Protein AF-A0A0G4MAC6-F1 (afdb_monomer_lite)

Organism: Verticillium longisporum (NCBI:txid100787)

Secondary structure (DSSP, 8-state):
-EEEEEEEE-TTS-EEEEEE-----HHHHT-S---EEE-TTS-EEEEEETTTTEEEEEE-SSTTS-EE-S-TT---S-SSEEEEEE-TTSSEEEEEE---B-GGG-S-B-----EEEEEEE-TTS-EEEEEEEEHHHHHHHHHS---------EE-SSTTS-EE-

pLDDT: mean 94.19, std 4.73, range [65.88, 98.81]

InterPro domains:
  IPR011045 Nitrous oxide reductase, N-terminal [SSF50974] (37-120)
  IPR015943 WD40/YVTN repeat-like-containing domain superfamily [G3DSA:2.130.10.10] (8-153)

Structure (mmCIF, N/CA/C/O backbone):
data_AF-A0A0G4MAC6-F1
#
_entry.id   AF-A0A0G4MAC6-F1
#
loop_
_atom_site.group_PDB
_atom_site.id
_atom_site.type_symbol
_atom_site.label_atom_id
_atom_site.label_alt_id
_atom_site.label_comp_id
_atom_site.label_asym_id
_atom_site.label_entity_id
_atom_site.label_seq_id
_atom_site.pdbx_PDB_ins_code
_atom_site.Cartn_x
_atom_site.Cartn_y
_atom_site.Cartn_z
_atom_site.occupancy
_atom_site.B_iso_or_equiv
_atom_site.auth_seq_id
_atom_site.auth_comp_id
_atom_site.auth_asym_id
_atom_site.auth_atom_id
_atom_site.pdbx_PDB_model_num
ATOM 1 N N . VAL A 1 1 ? -4.980 6.160 9.621 1.00 94.81 1 VAL A N 1
ATOM 2 C CA . VAL A 1 1 ? -6.150 5.343 9.245 1.00 94.81 1 VAL A CA 1
ATOM 3 C C . VAL A 1 1 ? -7.257 5.638 10.228 1.00 94.81 1 VAL A C 1
ATOM 5 O O . VAL A 1 1 ? -7.056 5.462 11.424 1.00 94.81 1 VAL A O 1
ATOM 8 N N . TRP A 1 2 ? -8.374 6.155 9.736 1.00 95.44 2 TRP A N 1
ATOM 9 C CA . TRP A 1 2 ? -9.569 6.402 10.536 1.00 95.44 2 TRP A CA 1
ATOM 10 C C . TRP A 1 2 ? -10.597 5.331 10.206 1.00 95.44 2 TRP A C 1
ATOM 12 O O . TRP A 1 2 ? -10.710 4.937 9.047 1.00 95.44 2 TRP A O 1
ATOM 22 N N . ILE A 1 3 ? -11.337 4.880 11.210 1.00 95.25 3 ILE A N 1
ATOM 23 C CA . ILE A 1 3 ? -12.521 4.050 11.016 1.00 95.25 3 ILE A CA 1
ATOM 24 C C . ILE A 1 3 ? -13.752 4.888 11.338 1.00 95.25 3 ILE A C 1
ATOM 26 O O . ILE A 1 3 ? -13.766 5.668 12.293 1.00 95.25 3 ILE A O 1
ATOM 30 N N . ILE A 1 4 ? -14.768 4.768 10.490 1.00 95.62 4 ILE A N 1
ATOM 31 C CA . ILE A 1 4 ? -16.009 5.528 10.586 1.00 95.62 4 ILE A CA 1
ATOM 32 C C . ILE A 1 4 ? -17.138 4.523 10.780 1.00 95.62 4 ILE A C 1
ATOM 34 O O . ILE A 1 4 ? -17.294 3.603 9.981 1.00 95.62 4 ILE A O 1
ATOM 38 N N . TYR A 1 5 ? -17.941 4.720 11.823 1.00 96.12 5 TYR A N 1
ATOM 39 C CA . TYR A 1 5 ? -19.164 3.971 12.099 1.00 96.12 5 TYR A CA 1
ATOM 40 C C . TYR A 1 5 ? -20.366 4.896 11.886 1.00 96.12 5 TYR A C 1
ATOM 42 O O . TYR A 1 5 ? -20.781 5.587 12.821 1.00 96.12 5 TYR A O 1
ATOM 50 N N . PRO A 1 6 ? -20.970 4.915 10.684 1.00 96.88 6 PRO A N 1
ATOM 51 C CA . PRO A 1 6 ? -22.035 5.864 10.348 1.00 96.88 6 PRO A CA 1
ATOM 52 C C . PRO A 1 6 ? -23.309 5.701 11.187 1.00 96.88 6 PRO A C 1
ATOM 54 O O . PRO A 1 6 ? -24.126 6.615 11.270 1.00 96.88 6 PRO A O 1
ATOM 57 N N . PHE A 1 7 ? -23.499 4.528 11.798 1.00 97.44 7 PHE A N 1
ATOM 58 C CA . PHE A 1 7 ? -24.705 4.177 12.553 1.00 97.44 7 PHE A CA 1
ATOM 59 C C . PHE A 1 7 ? -24.480 4.072 14.066 1.00 97.44 7 PHE A C 1
ATOM 61 O O . PHE A 1 7 ? -25.440 3.896 14.815 1.00 97.44 7 PHE A O 1
ATOM 68 N N . ARG A 1 8 ? -23.232 4.184 14.540 1.00 96.69 8 ARG A N 1
ATOM 69 C CA . ARG A 1 8 ? -22.937 4.217 15.980 1.00 96.69 8 ARG A CA 1
ATOM 70 C C . ARG A 1 8 ? -23.303 5.598 16.521 1.00 96.69 8 ARG A C 1
ATOM 72 O O . ARG A 1 8 ? -23.065 6.594 15.844 1.00 96.69 8 ARG A O 1
ATOM 79 N N . LYS A 1 9 ? -23.877 5.657 17.724 1.00 97.25 9 LYS A N 1
ATOM 80 C CA . LYS A 1 9 ? -24.090 6.925 18.430 1.00 97.25 9 LYS A CA 1
ATOM 81 C C . LYS A 1 9 ? -22.890 7.267 19.306 1.00 97.25 9 LYS A C 1
ATOM 83 O O . LYS A 1 9 ? -22.302 6.365 19.902 1.00 97.25 9 LYS A O 1
ATOM 88 N N . ASP A 1 10 ? -22.540 8.546 19.373 1.00 95.50 10 ASP A N 1
ATOM 89 C CA . ASP A 1 10 ? -21.535 9.051 20.307 1.00 95.50 10 ASP A CA 1
ATOM 90 C C . ASP A 1 10 ? -22.078 9.096 21.752 1.00 95.50 10 ASP A C 1
ATOM 92 O O . ASP A 1 10 ? -23.243 8.781 22.020 1.00 95.50 10 ASP A O 1
ATOM 96 N N . ALA A 1 11 ? -21.232 9.510 22.699 1.00 95.12 11 ALA A N 1
ATOM 97 C CA . ALA A 1 11 ? -21.606 9.639 24.111 1.00 95.12 11 ALA A CA 1
ATOM 98 C C . ALA A 1 11 ? -22.730 10.666 24.370 1.00 95.12 11 ALA A C 1
ATOM 100 O O . ALA A 1 11 ? -23.370 10.616 25.417 1.00 95.12 11 ALA A O 1
ATOM 101 N N . ASN A 1 12 ? -22.988 11.570 23.421 1.00 96.62 12 ASN A N 1
ATOM 102 C CA . ASN A 1 12 ? -24.035 12.588 23.487 1.00 96.62 12 ASN A CA 1
ATOM 103 C C . ASN A 1 12 ? -25.311 12.167 22.729 1.00 96.62 12 ASN A C 1
ATOM 105 O O . ASN A 1 12 ? -26.285 12.916 22.698 1.00 96.62 12 ASN A O 1
ATOM 109 N N . GLY A 1 13 ? -25.325 10.976 22.119 1.00 96.31 13 GLY A N 1
ATOM 110 C CA . GLY A 1 13 ? -26.443 10.452 21.339 1.00 96.31 13 GLY A CA 1
ATOM 111 C C . GLY A 1 13 ? -26.483 10.891 19.868 1.00 96.31 13 GLY A C 1
ATOM 112 O O . GLY A 1 13 ? -27.431 10.509 19.172 1.00 96.31 13 GLY A O 1
ATOM 113 N N . ASN A 1 14 ? -25.485 11.637 19.378 1.00 97.12 14 ASN A N 1
ATOM 114 C CA . ASN A 1 14 ? -25.380 12.027 17.968 1.00 97.12 14 ASN A CA 1
ATOM 115 C C . ASN A 1 14 ? -25.012 10.817 17.107 1.00 97.12 14 ASN A C 1
ATOM 117 O O . ASN A 1 14 ? -24.245 9.959 17.533 1.00 97.12 14 ASN A O 1
ATOM 121 N N . GLN A 1 15 ? -25.542 10.743 15.887 1.00 97.62 15 GLN A N 1
ATOM 122 C CA . GLN A 1 15 ? -25.239 9.658 14.955 1.00 97.62 15 GLN A CA 1
ATOM 123 C C . GLN A 1 15 ? -23.901 9.888 14.235 1.00 97.62 15 GLN A C 1
ATOM 125 O O . GLN A 1 15 ? -23.648 10.978 13.728 1.00 97.62 15 GLN A O 1
ATOM 130 N N . GLY A 1 16 ? -23.107 8.824 14.119 1.00 96.94 16 GLY A N 1
ATOM 131 C CA . GLY A 1 16 ? -21.817 8.817 13.442 1.00 96.94 16 GLY A CA 1
ATOM 132 C C . GLY A 1 16 ? -20.667 8.948 14.435 1.00 96.94 16 GLY A C 1
ATOM 133 O O . GLY A 1 16 ? -20.595 9.904 15.201 1.00 96.94 16 GLY A O 1
ATOM 134 N N . VAL A 1 17 ? -19.742 7.991 14.403 1.00 96.75 17 VAL A N 1
ATOM 135 C CA . VAL A 1 17 ? -18.500 8.036 15.188 1.00 96.75 17 VAL A CA 1
ATOM 136 C C . VAL A 1 17 ? -17.324 7.831 14.248 1.00 96.75 17 VAL A C 1
ATOM 138 O O . VAL A 1 17 ? -17.343 6.904 13.442 1.00 96.75 17 VAL A O 1
ATOM 141 N N . ALA A 1 18 ? -16.303 8.676 14.362 1.00 96.56 18 ALA A N 1
ATOM 142 C CA . ALA A 1 18 ? -15.013 8.480 13.715 1.00 96.56 18 ALA A CA 1
ATOM 143 C C . ALA A 1 18 ? -13.934 8.360 14.792 1.00 96.56 18 ALA A C 1
ATOM 145 O O . ALA A 1 18 ? -13.858 9.195 15.692 1.00 96.56 18 ALA A O 1
ATOM 146 N N . GLU A 1 19 ? -13.101 7.331 14.694 1.00 95.38 19 GLU A N 1
ATOM 147 C CA . GLU A 1 19 ? -11.988 7.105 15.616 1.00 95.38 19 GLU A CA 1
ATOM 148 C C . GLU A 1 19 ? -10.705 6.809 14.839 1.00 95.38 19 GLU A C 1
ATOM 150 O O . GLU A 1 19 ? -10.720 6.245 13.737 1.00 95.38 19 GLU A O 1
ATOM 155 N N . LEU A 1 20 ? -9.577 7.246 15.399 1.00 96.25 20 LEU A N 1
ATOM 156 C CA . LEU A 1 20 ? -8.272 6.937 14.838 1.00 96.25 20 LEU A CA 1
ATOM 157 C C . LEU A 1 20 ? -7.995 5.453 15.090 1.00 96.25 20 LEU A C 1
ATOM 159 O O . LEU A 1 20 ? -7.719 5.066 16.220 1.00 96.25 20 LEU A O 1
ATOM 163 N N . LEU A 1 21 ? -8.046 4.644 14.032 1.00 97.06 21 LEU A N 1
ATOM 164 C CA . LEU A 1 21 ? -7.759 3.213 14.105 1.00 97.06 21 LEU A CA 1
ATOM 165 C C . LEU A 1 21 ? -6.256 2.961 14.259 1.00 97.06 21 LEU A C 1
ATOM 167 O O . LEU A 1 21 ? -5.821 2.189 15.105 1.00 97.06 21 LEU A O 1
ATOM 171 N N . TYR A 1 22 ? -5.449 3.611 13.416 1.00 97.69 22 TYR A N 1
ATOM 172 C CA . TYR A 1 22 ? -3.998 3.438 13.432 1.00 97.69 22 TYR A CA 1
ATOM 173 C C . TYR A 1 22 ? -3.275 4.650 12.839 1.00 97.69 22 TYR A C 1
ATOM 175 O O . TYR A 1 22 ? -3.682 5.178 11.798 1.00 97.69 22 TYR A O 1
ATOM 183 N N . SER A 1 23 ? -2.173 5.079 13.457 1.00 96.50 23 SER A N 1
ATOM 184 C CA . SER A 1 23 ? -1.294 6.118 12.906 1.00 96.50 23 SER A CA 1
ATOM 185 C C . SER A 1 23 ? -0.143 5.485 12.124 1.00 96.50 23 SER A C 1
ATOM 187 O O . SER A 1 23 ? 0.714 4.821 12.699 1.00 96.50 23 SER A O 1
ATOM 189 N N . LEU A 1 24 ? -0.092 5.714 10.807 1.00 96.88 24 LEU A N 1
ATOM 190 C CA . LEU A 1 24 ? 0.979 5.196 9.938 1.00 96.88 24 LEU A CA 1
ATOM 191 C C . LEU A 1 24 ? 2.319 5.941 10.116 1.00 96.88 24 LEU A C 1
ATOM 193 O O . LEU A 1 24 ? 3.347 5.501 9.594 1.00 96.88 24 LEU A O 1
ATOM 197 N N . GLY A 1 25 ? 2.326 7.027 10.893 1.00 95.25 25 GLY A N 1
ATOM 198 C CA . GLY A 1 25 ? 3.509 7.824 11.202 1.00 95.25 25 GLY A CA 1
ATOM 199 C C . GLY A 1 25 ? 3.794 8.948 10.194 1.00 95.25 25 GLY A C 1
ATOM 200 O O . GLY A 1 25 ? 3.014 9.163 9.265 1.00 95.25 25 GLY A O 1
ATOM 201 N N . PRO A 1 26 ? 4.917 9.674 10.369 1.00 93.56 26 PRO A N 1
ATOM 202 C CA . PRO A 1 26 ? 5.196 10.925 9.654 1.00 93.56 26 PRO A CA 1
ATOM 203 C C . PRO A 1 26 ? 5.212 10.802 8.128 1.00 93.56 26 PRO A C 1
ATOM 205 O O . PRO A 1 26 ? 4.639 11.647 7.453 1.00 93.56 26 PRO A O 1
ATOM 208 N N . LYS A 1 27 ? 5.764 9.702 7.583 1.00 92.81 27 LYS A N 1
ATOM 209 C CA . LYS A 1 27 ? 5.772 9.434 6.130 1.00 92.81 27 LYS A CA 1
ATOM 210 C C . LYS A 1 27 ? 4.370 9.540 5.509 1.00 92.81 27 LYS A C 1
ATOM 212 O O . LYS A 1 27 ? 4.248 9.951 4.363 1.00 92.81 27 LYS A O 1
ATOM 217 N N . ALA A 1 28 ? 3.329 9.149 6.250 1.00 95.38 28 ALA A N 1
ATOM 218 C CA . ALA A 1 28 ? 1.949 9.177 5.778 1.00 95.38 28 ALA A CA 1
ATOM 219 C C . ALA A 1 28 ? 1.262 10.535 5.971 1.00 95.38 28 ALA A C 1
ATOM 221 O O . ALA A 1 28 ? 0.393 10.876 5.178 1.00 95.38 28 ALA A O 1
ATOM 222 N N . VAL A 1 29 ? 1.628 11.300 7.005 1.00 92.06 29 VAL A N 1
ATOM 223 C CA . VAL A 1 29 ? 0.998 12.598 7.312 1.00 92.06 29 VAL A CA 1
ATOM 224 C C . VAL A 1 29 ? 1.244 13.605 6.194 1.00 92.06 29 VAL A C 1
ATOM 226 O O . VAL A 1 29 ? 0.316 14.292 5.781 1.00 92.06 29 VAL A O 1
ATOM 229 N N . ASP A 1 30 ? 2.469 13.630 5.673 1.00 85.25 30 ASP A N 1
ATOM 230 C CA . ASP A 1 30 ? 2.875 14.572 4.630 1.00 85.25 30 ASP A CA 1
ATOM 231 C C . ASP A 1 30 ? 2.722 13.990 3.218 1.00 85.25 30 ASP A C 1
ATOM 233 O O . ASP A 1 30 ? 3.146 14.610 2.246 1.00 85.25 30 ASP A O 1
ATOM 237 N N . SER A 1 31 ? 2.151 12.787 3.074 1.00 92.56 31 SER A N 1
ATOM 238 C CA . SER A 1 31 ? 2.027 12.150 1.763 1.00 92.56 31 SER A CA 1
ATOM 239 C C . SER A 1 31 ? 0.979 12.849 0.903 1.00 92.56 31 SER A C 1
ATOM 241 O O . SER A 1 31 ? -0.123 13.152 1.353 1.00 92.56 31 SER A O 1
ATOM 243 N N . LEU A 1 32 ? 1.300 13.036 -0.376 1.00 91.56 32 LEU A N 1
ATOM 244 C CA . LEU A 1 32 ? 0.405 13.667 -1.345 1.00 91.56 32 LEU A CA 1
ATOM 245 C C . LEU A 1 32 ? -0.770 12.768 -1.753 1.00 91.56 32 LEU A C 1
ATOM 247 O O . LEU A 1 32 ? -1.863 13.252 -2.033 1.00 91.56 32 LEU A O 1
ATOM 251 N N . ALA A 1 33 ? -0.543 11.457 -1.787 1.00 93.25 33 ALA A N 1
ATOM 252 C CA . ALA A 1 33 ? -1.578 10.463 -2.012 1.00 93.25 33 ALA A CA 1
ATOM 253 C C . ALA A 1 33 ? -1.322 9.229 -1.143 1.00 93.25 33 ALA A C 1
ATOM 255 O O . ALA A 1 33 ? -0.175 8.902 -0.811 1.00 93.25 33 ALA A O 1
ATOM 256 N N . ILE A 1 34 ? -2.419 8.572 -0.773 1.00 96.81 34 ILE A N 1
ATOM 257 C CA . ILE A 1 34 ? -2.445 7.271 -0.115 1.00 96.81 34 ILE A CA 1
ATOM 258 C C . ILE A 1 34 ? -3.587 6.486 -0.743 1.00 96.81 34 ILE A C 1
ATOM 260 O O . ILE A 1 34 ? -4.734 6.931 -0.696 1.00 96.81 34 ILE A O 1
ATOM 264 N N . TYR A 1 35 ? -3.278 5.330 -1.315 1.00 97.44 35 TYR A N 1
ATOM 265 C CA . TYR A 1 35 ? -4.278 4.347 -1.716 1.00 97.44 35 TYR A CA 1
ATOM 266 C C . TYR A 1 35 ? -4.209 3.165 -0.774 1.00 97.44 35 TYR A C 1
ATOM 268 O O . TYR A 1 35 ? -3.185 2.925 -0.134 1.00 97.44 35 TYR A O 1
ATOM 276 N N . SER A 1 36 ? -5.304 2.426 -0.698 1.00 97.62 36 SER A N 1
ATOM 277 C CA . SER A 1 36 ? -5.391 1.259 0.157 1.00 97.62 36 SER A CA 1
ATOM 278 C C . SER A 1 36 ? -6.142 0.133 -0.511 1.00 97.62 36 SER A C 1
ATOM 280 O O . SER A 1 36 ? -7.059 0.386 -1.291 1.00 97.62 36 SER A O 1
ATOM 282 N N . ASP A 1 37 ? -5.804 -1.085 -0.118 1.00 97.81 37 ASP A N 1
ATOM 283 C CA . ASP A 1 37 ? -6.619 -2.262 -0.379 1.00 97.81 37 ASP A CA 1
ATOM 284 C C . ASP A 1 37 ? -6.682 -3.127 0.882 1.00 97.81 37 ASP A C 1
ATOM 286 O O . ASP A 1 37 ? -5.772 -3.091 1.718 1.00 97.81 37 ASP A O 1
ATOM 290 N N . ILE A 1 38 ? -7.780 -3.857 1.045 1.00 97.38 38 ILE A N 1
ATOM 291 C CA . ILE A 1 38 ? -8.059 -4.673 2.230 1.00 97.38 38 ILE A CA 1
ATOM 292 C C . ILE A 1 38 ? -8.376 -6.084 1.751 1.00 97.38 38 ILE A C 1
ATOM 294 O O . ILE A 1 38 ? -9.121 -6.254 0.787 1.00 97.38 38 ILE A O 1
ATOM 298 N N . SER A 1 39 ? -7.814 -7.098 2.409 1.00 96.00 39 SER A N 1
ATOM 299 C CA . SER A 1 39 ? -8.154 -8.481 2.091 1.00 96.00 39 SER A CA 1
ATOM 300 C C . SER A 1 39 ? -9.647 -8.723 2.331 1.00 96.00 39 SER A C 1
ATOM 302 O O . SER A 1 39 ? -10.253 -8.187 3.254 1.00 96.00 39 SER A O 1
ATOM 304 N N . ASP A 1 40 ? -10.263 -9.529 1.479 1.00 92.69 40 ASP A N 1
ATOM 305 C CA . ASP A 1 40 ? -11.697 -9.851 1.516 1.00 92.69 40 ASP A CA 1
ATOM 306 C C . ASP A 1 40 ? -12.155 -10.547 2.814 1.00 92.69 40 ASP A C 1
ATOM 308 O O . ASP A 1 40 ? -13.322 -10.453 3.188 1.00 92.69 40 ASP A O 1
ATOM 312 N N . ASP A 1 41 ? -11.245 -11.215 3.525 1.00 93.62 41 ASP A N 1
ATOM 313 C CA . ASP A 1 41 ? -11.464 -11.764 4.867 1.00 93.62 41 ASP A CA 1
ATOM 314 C C . ASP A 1 41 ? -11.349 -10.709 5.985 1.00 93.62 41 ASP A C 1
ATOM 316 O O . ASP A 1 41 ? -11.554 -11.024 7.157 1.00 93.62 41 ASP A O 1
ATOM 320 N N . GLY A 1 42 ? -11.039 -9.458 5.635 1.00 95.00 42 GLY A N 1
ATOM 321 C CA . GLY A 1 42 ? -10.925 -8.325 6.548 1.00 95.00 42 GLY A CA 1
ATOM 322 C C . GLY A 1 42 ? -9.700 -8.370 7.458 1.00 95.00 42 GLY A C 1
ATOM 323 O O . GLY A 1 42 ? -9.656 -7.621 8.430 1.00 95.00 42 GLY A O 1
ATOM 324 N N . ARG A 1 43 ? -8.725 -9.245 7.183 1.00 96.75 43 ARG A N 1
ATOM 325 C CA . ARG A 1 43 ? -7.559 -9.471 8.044 1.00 96.75 43 ARG A CA 1
ATOM 326 C C . ARG A 1 43 ? -6.407 -8.504 7.793 1.00 96.75 43 ARG A C 1
ATOM 328 O O . ARG A 1 43 ? -5.803 -8.035 8.753 1.00 96.75 43 ARG A O 1
ATOM 335 N N . PHE A 1 44 ? -6.084 -8.202 6.539 1.00 98.50 44 PHE A N 1
ATOM 336 C CA . PHE A 1 44 ? -4.926 -7.385 6.183 1.00 98.50 44 PHE A CA 1
ATOM 337 C C . PHE A 1 44 ? -5.334 -6.117 5.445 1.00 98.50 44 PHE A C 1
ATOM 339 O O . PHE A 1 44 ? -6.218 -6.141 4.592 1.00 98.50 44 PHE A O 1
ATOM 346 N N . ALA A 1 45 ? -4.654 -5.014 5.745 1.00 98.50 45 ALA A N 1
ATOM 347 C CA . ALA A 1 45 ? -4.811 -3.748 5.042 1.00 98.50 45 ALA A CA 1
ATOM 348 C C . ALA A 1 45 ? -3.450 -3.222 4.580 1.00 98.50 45 ALA A C 1
ATOM 350 O O . ALA A 1 45 ? -2.515 -3.107 5.376 1.00 98.50 45 ALA A O 1
ATOM 351 N N . TYR A 1 46 ? -3.362 -2.865 3.301 1.00 98.81 46 TYR A N 1
ATOM 352 C CA . TYR A 1 46 ? -2.153 -2.341 2.672 1.00 98.81 46 TYR A CA 1
ATOM 353 C C . TYR A 1 46 ? -2.362 -0.895 2.251 1.00 98.81 46 TYR A C 1
ATOM 355 O O . TYR A 1 46 ? -3.439 -0.547 1.775 1.00 98.81 46 TYR A O 1
ATOM 363 N N . PHE A 1 47 ? -1.335 -0.059 2.405 1.00 98.62 47 PHE A N 1
ATOM 364 C CA . PHE A 1 47 ? -1.402 1.368 2.088 1.00 98.62 47 PHE A CA 1
ATOM 365 C C . PHE A 1 47 ? -0.173 1.812 1.307 1.00 98.62 47 PHE A C 1
ATOM 367 O O . PHE A 1 47 ? 0.948 1.617 1.772 1.00 98.62 47 PHE A O 1
ATOM 374 N N . THR A 1 48 ? -0.360 2.473 0.169 1.00 98.12 48 THR A N 1
ATOM 375 C CA . THR A 1 48 ? 0.729 3.182 -0.511 1.00 98.12 48 THR A CA 1
ATOM 376 C C . THR A 1 48 ? 0.949 4.535 0.142 1.00 98.12 48 THR A C 1
ATOM 378 O O . THR A 1 48 ? 0.008 5.236 0.496 1.00 98.12 48 THR A O 1
ATOM 381 N N . ILE A 1 49 ? 2.204 4.922 0.317 1.00 97.44 49 ILE A N 1
ATOM 382 C CA . ILE A 1 49 ? 2.584 6.220 0.859 1.00 97.44 49 ILE A CA 1
ATOM 383 C C . ILE A 1 49 ? 3.499 6.867 -0.172 1.00 97.44 49 ILE A C 1
ATOM 385 O O . ILE A 1 49 ? 4.714 6.663 -0.149 1.00 97.44 49 ILE A O 1
ATOM 389 N N . THR A 1 50 ? 2.906 7.612 -1.107 1.00 95.62 50 THR A N 1
ATOM 390 C CA . THR A 1 50 ? 3.597 8.107 -2.305 1.00 95.62 50 THR A CA 1
ATOM 391 C C . THR A 1 50 ? 4.879 8.870 -1.981 1.00 95.62 50 THR A C 1
ATOM 393 O O . THR A 1 50 ? 5.933 8.508 -2.491 1.00 95.62 50 THR A O 1
ATOM 396 N N . LEU A 1 51 ? 4.828 9.894 -1.119 1.00 94.69 51 LEU A N 1
ATOM 397 C CA . LEU A 1 51 ? 6.037 10.671 -0.787 1.00 94.69 51 LEU A CA 1
ATOM 398 C C . LEU A 1 51 ? 6.950 9.954 0.211 1.00 94.69 51 LEU A C 1
ATOM 400 O O . LEU A 1 51 ? 8.135 10.261 0.306 1.00 94.69 51 LEU A O 1
ATOM 404 N N . GLY A 1 52 ? 6.405 8.978 0.936 1.00 95.31 52 GLY A N 1
ATOM 405 C CA . GLY A 1 52 ? 7.154 8.142 1.863 1.00 95.31 52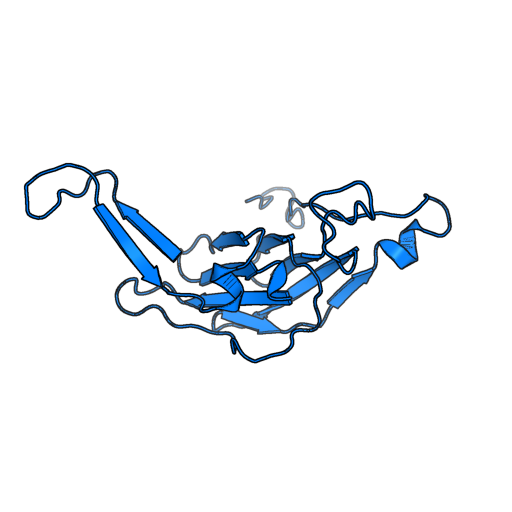 GLY A CA 1
ATOM 406 C C . GLY A 1 52 ? 7.956 7.030 1.190 1.00 95.31 52 GLY A C 1
ATOM 407 O O . GLY A 1 52 ? 8.743 6.395 1.892 1.00 95.31 52 GLY A O 1
ATOM 408 N N . ASN A 1 53 ? 7.757 6.791 -0.117 1.00 96.56 53 ASN A N 1
ATOM 409 C CA . ASN A 1 53 ? 8.341 5.674 -0.870 1.00 96.56 53 ASN A CA 1
ATOM 410 C C . ASN A 1 53 ? 8.150 4.336 -0.144 1.00 96.56 53 ASN A C 1
ATOM 412 O O . ASN A 1 53 ? 9.090 3.569 0.054 1.00 96.56 53 ASN A O 1
ATOM 416 N N . HIS A 1 54 ? 6.925 4.110 0.337 1.00 97.81 54 HIS A N 1
ATOM 417 C CA . HIS A 1 54 ? 6.638 3.022 1.263 1.00 97.81 54 HIS A CA 1
ATOM 418 C C . HIS A 1 54 ? 5.262 2.416 1.012 1.00 97.81 54 HIS A C 1
ATOM 420 O O . HIS A 1 54 ? 4.306 3.127 0.702 1.00 97.81 54 HIS A O 1
ATOM 426 N N . VAL A 1 55 ? 5.158 1.111 1.209 1.00 98.50 55 VAL A N 1
ATOM 427 C CA . VAL A 1 55 ? 3.919 0.349 1.297 1.00 98.50 55 VAL A CA 1
ATOM 428 C C . VAL A 1 55 ? 3.818 -0.157 2.729 1.00 98.50 55 VAL A C 1
ATOM 430 O O . VAL A 1 55 ? 4.647 -0.952 3.173 1.00 98.50 55 VAL A O 1
ATOM 433 N N . ALA A 1 56 ? 2.842 0.358 3.471 1.00 98.50 56 ALA A N 1
ATOM 434 C CA . ALA A 1 56 ? 2.568 -0.086 4.829 1.00 98.50 56 ALA A CA 1
ATOM 435 C C . ALA A 1 56 ? 1.624 -1.290 4.816 1.00 98.50 56 ALA A C 1
ATOM 437 O O . ALA A 1 56 ? 0.730 -1.365 3.971 1.00 98.50 56 ALA A O 1
ATOM 438 N N . ALA A 1 57 ? 1.803 -2.196 5.771 1.00 98.69 57 ALA A N 1
ATOM 439 C CA . ALA A 1 57 ? 0.999 -3.398 5.935 1.00 98.69 57 ALA A CA 1
ATOM 440 C C . ALA A 1 57 ? 0.518 -3.494 7.385 1.00 98.69 57 ALA A C 1
ATOM 442 O O . ALA A 1 57 ? 1.315 -3.392 8.319 1.00 98.69 57 ALA A O 1
ATOM 443 N N . LEU A 1 58 ? -0.786 -3.680 7.577 1.00 98.75 58 LEU A N 1
ATOM 444 C CA . LEU A 1 58 ? -1.411 -3.827 8.888 1.00 98.75 58 LEU A CA 1
ATOM 445 C C . LEU A 1 58 ? -2.173 -5.156 8.971 1.00 98.75 58 LEU A C 1
ATOM 447 O O . LEU A 1 58 ? -2.904 -5.498 8.045 1.00 98.75 58 LEU A O 1
ATOM 451 N N . ASP A 1 59 ? -2.061 -5.851 10.102 1.00 98.56 59 ASP A N 1
ATOM 452 C CA . ASP A 1 59 ? -3.037 -6.856 10.538 1.00 98.56 59 ASP A CA 1
ATOM 453 C C . ASP A 1 59 ? -4.134 -6.134 11.329 1.00 98.56 59 ASP A C 1
ATOM 455 O O . ASP A 1 59 ? -3.879 -5.544 12.386 1.00 98.56 59 ASP A O 1
ATOM 459 N N . ILE A 1 60 ? -5.343 -6.160 10.779 1.00 98.31 60 ILE A N 1
ATOM 460 C CA . ILE A 1 60 ? -6.554 -5.528 11.303 1.00 98.31 60 ILE A CA 1
ATOM 461 C C . ILE A 1 60 ? -7.592 -6.564 11.766 1.00 98.31 60 ILE A C 1
ATOM 463 O O . ILE A 1 60 ? -8.750 -6.208 11.975 1.00 98.31 60 ILE A O 1
ATOM 467 N N . SER A 1 61 ? -7.185 -7.824 11.987 1.00 97.88 61 SER A N 1
ATOM 468 C CA . SER A 1 61 ? -8.067 -8.885 12.515 1.00 97.88 61 SER A CA 1
ATOM 469 C C . SER A 1 61 ? -8.717 -8.511 13.852 1.00 97.88 61 SER A C 1
ATOM 471 O O . SER A 1 61 ? -9.808 -8.977 14.174 1.00 97.88 61 SER A O 1
ATOM 473 N N . ASP A 1 62 ? -8.027 -7.689 14.644 1.00 97.31 62 ASP A N 1
ATOM 474 C CA . ASP A 1 62 ? -8.523 -7.098 15.882 1.00 97.31 62 ASP A CA 1
ATOM 475 C C . ASP A 1 62 ? -8.395 -5.575 15.792 1.00 97.31 62 ASP A C 1
ATOM 477 O O . ASP A 1 62 ? -7.313 -5.007 15.949 1.00 97.31 62 ASP A O 1
ATOM 481 N N . LEU A 1 63 ? -9.521 -4.902 15.559 1.00 95.88 63 LEU A N 1
ATOM 482 C CA . LEU A 1 63 ? -9.575 -3.444 15.429 1.00 95.88 63 LEU A CA 1
ATOM 483 C C . LEU A 1 63 ? -9.211 -2.709 16.728 1.00 95.88 63 LEU A C 1
ATOM 485 O O . LEU A 1 63 ? -8.924 -1.516 16.687 1.00 95.88 63 LEU A O 1
ATOM 489 N N . THR A 1 64 ? -9.198 -3.399 17.871 1.00 95.75 64 THR A N 1
ATOM 490 C CA . THR A 1 64 ? -8.752 -2.827 19.150 1.00 95.75 64 THR A CA 1
ATOM 491 C C . THR A 1 64 ? -7.243 -2.960 19.363 1.00 95.75 64 THR A C 1
ATOM 493 O O . THR A 1 64 ? -6.687 -2.301 20.241 1.00 95.75 64 THR A O 1
ATOM 496 N N . ASN A 1 65 ? -6.565 -3.776 18.546 1.00 97.12 65 ASN A N 1
ATOM 497 C CA . ASN A 1 65 ? -5.138 -4.066 18.646 1.00 97.12 65 ASN A CA 1
ATOM 498 C C . ASN A 1 65 ? -4.508 -4.308 17.262 1.00 97.12 65 ASN A C 1
ATOM 500 O O . ASN A 1 65 ? -3.954 -5.374 16.977 1.00 97.12 65 ASN A O 1
ATOM 504 N N . VAL A 1 66 ? -4.597 -3.299 16.396 1.00 98.31 66 VAL A N 1
ATOM 505 C CA . VAL A 1 66 ? -4.008 -3.331 15.052 1.00 98.31 66 VAL A CA 1
ATOM 506 C C . VAL A 1 66 ? -2.488 -3.467 15.132 1.00 98.31 66 VAL A C 1
ATOM 508 O O . VAL A 1 66 ? -1.817 -2.707 15.837 1.00 98.31 66 VAL A O 1
ATOM 511 N N . LYS A 1 67 ? -1.927 -4.402 14.360 1.00 98.44 67 LYS A N 1
ATOM 512 C CA . LYS A 1 67 ? -0.480 -4.647 14.308 1.00 98.44 67 LYS A CA 1
ATOM 513 C C . LYS A 1 67 ? 0.090 -4.162 12.990 1.00 98.44 67 LYS A C 1
ATOM 515 O O . LYS A 1 67 ? -0.466 -4.438 11.935 1.00 98.44 67 LYS A O 1
ATOM 520 N N . ARG A 1 68 ? 1.231 -3.483 13.043 1.00 98.31 68 ARG A N 1
ATOM 521 C CA . ARG A 1 68 ? 1.996 -3.125 11.847 1.00 98.31 68 ARG A CA 1
ATOM 522 C C . ARG A 1 68 ? 2.972 -4.239 11.493 1.00 98.31 68 ARG A C 1
ATOM 524 O O . ARG A 1 68 ? 3.641 -4.759 12.383 1.00 98.31 68 ARG A O 1
ATOM 531 N N . LEU A 1 69 ? 3.015 -4.591 10.213 1.00 98.56 69 LEU A N 1
ATOM 532 C CA . LEU A 1 69 ? 3.746 -5.738 9.669 1.00 98.56 69 LEU A CA 1
ATOM 533 C C . LEU A 1 69 ? 4.979 -5.325 8.846 1.00 98.56 69 LEU A C 1
ATOM 535 O O . LEU A 1 69 ? 5.807 -6.169 8.526 1.00 98.56 69 LEU A O 1
ATOM 539 N N . ASP A 1 70 ? 5.107 -4.040 8.509 1.00 97.75 70 ASP A N 1
ATOM 540 C CA . ASP A 1 70 ? 6.284 -3.436 7.876 1.00 97.75 70 ASP A CA 1
ATOM 541 C C . ASP A 1 70 ? 7.117 -2.611 8.877 1.00 97.75 70 ASP A C 1
ATOM 543 O O . ASP A 1 70 ? 6.585 -2.097 9.866 1.00 97.75 70 ASP A O 1
ATOM 547 N N . ASP A 1 71 ? 8.408 -2.404 8.597 1.00 97.25 71 ASP A N 1
ATOM 548 C CA . ASP A 1 71 ? 9.214 -1.424 9.334 1.00 97.25 71 ASP A CA 1
ATOM 549 C C . ASP A 1 71 ? 9.052 -0.020 8.707 1.00 97.25 71 ASP A C 1
ATOM 551 O O . ASP A 1 71 ? 9.510 0.202 7.585 1.00 97.25 71 ASP A O 1
ATOM 555 N N . PRO A 1 72 ? 8.483 0.984 9.412 1.00 95.62 72 PRO A N 1
ATOM 556 C CA . PRO A 1 72 ? 8.366 2.354 8.896 1.00 95.62 72 PRO A CA 1
ATOM 557 C C . PRO A 1 72 ? 9.690 2.996 8.475 1.00 95.62 72 PRO A C 1
ATOM 559 O O . PRO A 1 72 ? 9.679 3.967 7.709 1.00 95.62 72 PRO A O 1
ATOM 562 N N . LYS A 1 73 ? 10.812 2.532 9.030 1.00 95.75 73 LYS A N 1
ATOM 563 C CA . LYS A 1 73 ? 12.149 3.086 8.796 1.00 95.75 73 LYS A CA 1
ATOM 564 C C . LYS A 1 73 ? 12.882 2.394 7.654 1.00 95.75 73 LYS A C 1
ATOM 566 O O . LYS A 1 73 ? 13.900 2.920 7.206 1.00 95.75 73 LYS A O 1
ATOM 571 N N . GLU A 1 74 ? 12.368 1.269 7.169 1.00 96.00 74 GLU A N 1
ATOM 572 C CA . GLU A 1 74 ? 12.934 0.580 6.019 1.00 96.00 74 GLU A CA 1
ATOM 573 C C . GLU A 1 74 ? 12.903 1.487 4.780 1.00 96.00 74 GLU A C 1
ATOM 575 O O . GLU A 1 74 ? 11.990 2.299 4.575 1.00 96.00 74 GLU A O 1
ATOM 580 N N . THR A 1 75 ? 13.942 1.356 3.958 1.00 96.69 75 THR A N 1
ATOM 581 C CA . THR A 1 75 ? 13.936 1.864 2.587 1.00 96.69 75 THR A CA 1
ATOM 582 C C . THR A 1 75 ? 13.497 0.732 1.676 1.00 96.69 75 THR A C 1
ATOM 584 O O . THR A 1 75 ? 14.277 -0.172 1.386 1.00 96.69 75 THR A O 1
ATOM 587 N N . GLN A 1 76 ? 12.241 0.780 1.24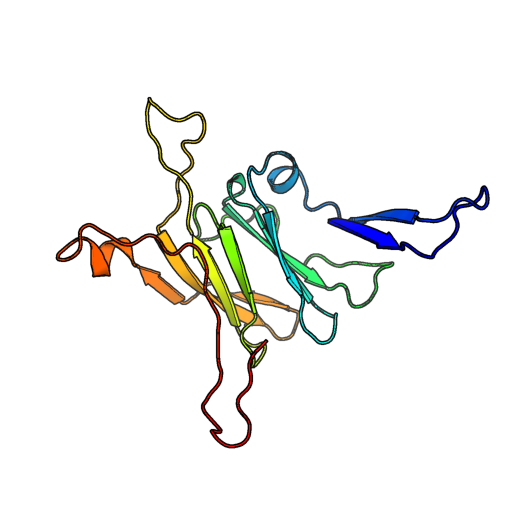8 1.00 97.50 76 GLN A N 1
ATOM 588 C CA . GLN A 1 76 ? 11.704 -0.185 0.301 1.00 97.50 76 GLN A CA 1
ATOM 589 C C . GLN A 1 76 ? 12.197 0.131 -1.120 1.00 97.50 76 GLN A C 1
ATOM 591 O O . GLN A 1 76 ? 12.452 1.295 -1.442 1.00 97.50 76 GLN A O 1
ATOM 596 N N . PRO A 1 77 ? 12.331 -0.876 -1.998 1.00 96.88 77 PRO A N 1
ATOM 597 C CA . PRO A 1 77 ? 12.850 -0.697 -3.352 1.00 96.88 77 PRO A CA 1
ATOM 598 C C . PRO A 1 77 ? 11.781 -0.148 -4.317 1.00 96.88 77 PRO A C 1
ATOM 600 O O . PRO A 1 77 ? 11.605 -0.681 -5.409 1.00 96.88 77 PRO A O 1
ATOM 603 N N . ILE A 1 78 ? 11.054 0.900 -3.918 1.00 96.62 78 ILE A N 1
ATOM 604 C CA . ILE A 1 78 ? 9.942 1.503 -4.664 1.00 96.62 78 ILE A CA 1
ATOM 605 C C . ILE A 1 78 ? 10.000 3.029 -4.592 1.00 96.62 78 ILE A C 1
ATOM 607 O O . ILE A 1 78 ? 10.356 3.590 -3.558 1.00 96.62 78 ILE A O 1
ATOM 611 N N . ILE A 1 79 ? 9.635 3.713 -5.678 1.00 96.00 79 ILE A N 1
ATOM 612 C CA . ILE A 1 79 ? 9.551 5.180 -5.715 1.00 96.00 79 ILE A CA 1
ATOM 613 C C . ILE A 1 79 ? 8.162 5.609 -6.171 1.00 96.00 79 ILE A C 1
ATOM 615 O O . ILE A 1 79 ? 7.681 5.183 -7.222 1.00 96.00 79 ILE A O 1
ATOM 619 N N . GLY A 1 80 ? 7.538 6.493 -5.393 1.00 95.31 80 GLY A N 1
ATOM 620 C CA . GLY A 1 80 ? 6.222 7.049 -5.689 1.00 95.31 80 GLY A CA 1
ATOM 621 C C . GLY A 1 80 ? 5.122 5.991 -5.810 1.00 95.31 80 GLY A C 1
ATOM 622 O O . GLY A 1 80 ? 4.398 6.018 -6.808 1.00 95.31 80 GLY A O 1
ATOM 623 N N . PRO A 1 81 ? 4.972 5.049 -4.851 1.00 97.00 81 PRO A N 1
ATOM 624 C CA . PRO A 1 81 ? 3.879 4.086 -4.900 1.00 97.00 81 PRO A CA 1
ATOM 625 C C . PRO A 1 81 ? 2.543 4.831 -4.921 1.00 97.00 81 PRO A C 1
ATOM 627 O O . PRO A 1 81 ? 2.291 5.705 -4.087 1.00 97.00 81 PRO A O 1
ATOM 630 N N . HIS A 1 82 ? 1.697 4.495 -5.887 1.00 96.25 82 HIS A N 1
ATOM 631 C CA . HIS A 1 82 ? 0.423 5.161 -6.108 1.00 96.25 82 HIS A CA 1
ATOM 632 C C . HIS A 1 82 ? -0.716 4.196 -5.882 1.00 96.25 82 HIS A C 1
ATOM 634 O O . HIS A 1 82 ? -1.339 4.239 -4.831 1.00 96.25 82 HIS A O 1
ATOM 640 N N . TYR A 1 83 ? -0.949 3.288 -6.820 1.00 97.31 83 TYR A N 1
ATOM 641 C CA . TYR A 1 83 ? -2.041 2.336 -6.741 1.00 97.31 83 TYR A CA 1
ATOM 642 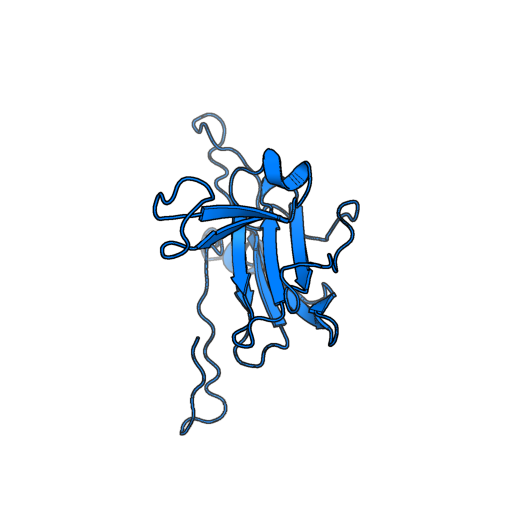C C . TYR A 1 83 ? -1.603 1.044 -6.058 1.00 97.31 83 TYR A C 1
ATOM 644 O O . TYR A 1 83 ? -0.432 0.671 -6.127 1.00 97.31 83 TYR A O 1
ATOM 652 N N . VAL A 1 84 ? -2.554 0.361 -5.426 1.00 97.94 84 VAL A N 1
ATOM 653 C CA . VAL A 1 84 ? -2.365 -0.939 -4.783 1.00 97.94 84 VAL A CA 1
ATOM 654 C C . VAL A 1 84 ? -3.574 -1.831 -5.039 1.00 97.94 84 VAL A C 1
ATOM 656 O O . VAL A 1 84 ? -4.705 -1.348 -5.018 1.00 97.94 84 VAL A O 1
ATOM 659 N N . LYS A 1 85 ? -3.328 -3.119 -5.293 1.00 97.25 85 LYS A N 1
ATOM 660 C CA . LYS A 1 85 ? -4.366 -4.140 -5.450 1.00 97.25 85 LYS A CA 1
ATOM 661 C C . LYS A 1 85 ? -3.868 -5.509 -4.994 1.00 97.25 85 LYS A C 1
ATOM 663 O O . LYS A 1 85 ? -2.805 -5.951 -5.428 1.00 97.25 85 LYS A O 1
ATOM 668 N N . ILE A 1 86 ? -4.636 -6.187 -4.150 1.00 97.25 86 ILE A N 1
ATOM 669 C CA . ILE A 1 86 ? -4.405 -7.580 -3.757 1.00 97.25 86 ILE A CA 1
ATOM 670 C C . ILE A 1 86 ? -4.849 -8.494 -4.908 1.00 97.25 86 ILE A C 1
ATOM 672 O O . ILE A 1 86 ? -5.899 -8.288 -5.520 1.00 97.25 86 ILE A O 1
ATOM 676 N N . SER A 1 87 ? -4.047 -9.509 -5.231 1.00 95.06 87 SER A N 1
ATOM 677 C CA . SER A 1 87 ? -4.399 -10.510 -6.239 1.00 95.06 87 SER A CA 1
ATOM 678 C C . SER A 1 87 ? -5.592 -11.372 -5.785 1.00 95.06 87 SER A C 1
ATOM 680 O O . SER A 1 87 ? -5.747 -11.621 -4.590 1.00 95.06 87 SER A O 1
ATOM 682 N N . PRO A 1 88 ? -6.418 -11.914 -6.701 1.00 92.62 88 PRO A N 1
ATOM 683 C CA . PRO A 1 88 ? -7.569 -12.748 -6.328 1.00 92.62 88 PRO A CA 1
ATOM 684 C C . PRO A 1 88 ? -7.226 -14.000 -5.501 1.00 92.62 88 PRO A C 1
ATOM 686 O O . PRO A 1 88 ? -8.065 -14.506 -4.758 1.00 92.62 88 PRO A O 1
ATOM 689 N N . ASP A 1 89 ? -6.002 -14.519 -5.623 1.00 91.25 89 ASP A N 1
ATOM 690 C CA . ASP A 1 89 ? -5.502 -15.641 -4.821 1.00 91.25 89 ASP A CA 1
ATOM 691 C C . ASP A 1 89 ? -4.892 -15.216 -3.472 1.00 91.25 89 ASP A C 1
ATOM 693 O O . ASP A 1 89 ? -4.508 -16.083 -2.685 1.00 91.25 89 ASP A O 1
ATOM 697 N N . LYS A 1 90 ? -4.836 -13.902 -3.201 1.00 92.38 90 LYS A N 1
ATOM 698 C CA . LYS A 1 90 ? -4.352 -13.247 -1.972 1.00 92.38 90 LYS A CA 1
ATOM 699 C C . LYS A 1 90 ? -2.875 -13.474 -1.666 1.00 92.38 90 LYS A C 1
ATOM 701 O O . LYS A 1 90 ? -2.430 -13.230 -0.549 1.00 92.38 90 LYS A O 1
ATOM 706 N N . LYS A 1 91 ? -2.108 -13.956 -2.642 1.00 94.88 91 LYS A N 1
ATOM 707 C CA . LYS A 1 91 ? -0.677 -14.239 -2.470 1.00 94.88 91 LYS A CA 1
ATOM 708 C C . LYS A 1 91 ? 0.204 -13.071 -2.862 1.00 94.88 91 LYS A C 1
ATOM 710 O O . LYS A 1 91 ? 1.388 -13.068 -2.531 1.00 94.88 91 LYS A O 1
ATOM 715 N N . ASN A 1 92 ? -0.345 -12.100 -3.581 1.00 97.06 92 ASN A N 1
ATOM 716 C CA . ASN A 1 92 ? 0.428 -11.012 -4.131 1.00 97.06 92 ASN A CA 1
ATOM 717 C C . ASN A 1 92 ? -0.264 -9.668 -3.992 1.00 97.06 92 ASN A C 1
ATOM 719 O O . ASN A 1 92 ? -1.488 -9.553 -4.000 1.00 97.06 92 ASN A O 1
ATOM 723 N N . LEU A 1 93 ? 0.571 -8.644 -3.907 1.00 97.75 93 LEU A N 1
ATOM 724 C CA . LEU A 1 93 ? 0.180 -7.254 -3.929 1.00 97.75 93 LEU A CA 1
ATOM 725 C C . LEU A 1 93 ? 0.789 -6.611 -5.173 1.00 97.75 93 LEU A C 1
ATOM 727 O O . LEU A 1 93 ? 2.011 -6.560 -5.325 1.00 97.75 93 LEU A O 1
ATOM 731 N N . LEU A 1 94 ? -0.061 -6.117 -6.063 1.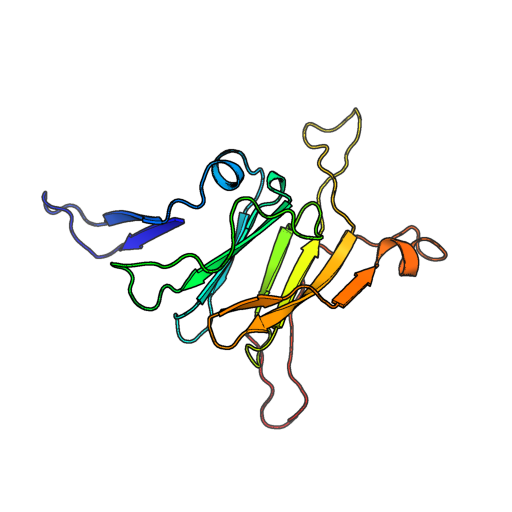00 97.81 94 LEU A N 1
ATOM 732 C CA . LEU A 1 94 ? 0.357 -5.268 -7.165 1.00 97.81 94 LEU A CA 1
ATOM 733 C C . LEU A 1 94 ? 0.400 -3.826 -6.681 1.00 97.81 94 LEU A C 1
ATOM 735 O O . LEU A 1 94 ? -0.621 -3.290 -6.259 1.00 97.81 94 LEU A O 1
ATOM 739 N N . VAL A 1 95 ? 1.562 -3.190 -6.783 1.00 98.38 95 VAL A N 1
ATOM 740 C CA . VAL A 1 95 ? 1.730 -1.762 -6.503 1.00 98.38 95 VAL A CA 1
ATOM 741 C C . VAL A 1 95 ? 2.332 -1.087 -7.720 1.00 98.38 95 VAL A C 1
ATOM 743 O O . VAL A 1 95 ? 3.354 -1.538 -8.230 1.00 98.38 95 VAL A O 1
ATOM 746 N N . THR A 1 96 ? 1.734 -0.001 -8.202 1.00 97.31 96 THR A N 1
ATOM 747 C CA . THR A 1 96 ? 2.321 0.760 -9.310 1.00 97.31 96 THR A CA 1
ATOM 748 C C . THR A 1 96 ? 3.021 2.011 -8.798 1.00 97.31 96 THR A C 1
ATOM 750 O O . THR A 1 96 ? 2.441 2.807 -8.056 1.00 97.31 96 THR A O 1
ATOM 753 N N . GLY A 1 97 ? 4.284 2.186 -9.183 1.00 93.81 97 GLY A N 1
ATOM 754 C CA . GLY A 1 97 ? 5.021 3.422 -8.966 1.00 93.81 97 GLY A CA 1
ATOM 755 C C . GLY A 1 97 ? 4.641 4.423 -10.046 1.00 93.81 97 GLY A C 1
ATOM 756 O O . GLY A 1 97 ? 5.011 4.283 -11.208 1.00 93.81 97 GLY A O 1
ATOM 757 N N . TYR A 1 98 ? 3.853 5.426 -9.688 1.00 87.62 98 TYR A N 1
ATOM 758 C CA . TYR A 1 98 ? 3.359 6.426 -10.625 1.00 87.62 98 TYR A CA 1
ATOM 759 C C . TYR A 1 98 ? 3.178 7.741 -9.902 1.00 87.62 98 TYR A C 1
ATOM 761 O O . TYR A 1 98 ? 2.463 7.805 -8.913 1.00 87.62 98 TYR A O 1
ATOM 769 N N . PHE A 1 99 ? 3.732 8.821 -10.437 1.00 85.94 99 PHE A N 1
ATOM 770 C CA . PHE A 1 99 ? 3.234 10.131 -10.061 1.00 85.94 99 PHE A CA 1
ATOM 771 C C . PHE A 1 99 ? 3.476 11.172 -11.147 1.00 85.94 99 PHE A C 1
ATOM 773 O O . PHE A 1 99 ? 4.175 10.933 -12.133 1.00 85.94 99 PHE A O 1
ATOM 780 N N . VAL A 1 100 ? 2.834 12.326 -10.987 1.00 85.56 100 VAL A N 1
ATOM 781 C CA . VAL A 1 100 ? 2.940 13.447 -11.917 1.00 85.56 100 VAL A CA 1
ATOM 782 C C . VAL A 1 100 ? 4.289 14.150 -11.729 1.00 85.56 100 VAL A C 1
ATOM 784 O O . VAL A 1 100 ? 4.527 14.816 -10.721 1.00 85.56 100 VAL A O 1
ATOM 787 N N . GLN A 1 101 ? 5.155 14.038 -12.737 1.00 86.50 101 GLN A N 1
ATOM 788 C CA . GLN A 1 101 ? 6.362 14.852 -12.902 1.00 86.50 101 GLN A CA 1
ATOM 789 C C . GLN A 1 101 ? 6.087 15.955 -13.925 1.00 86.50 101 GLN A C 1
ATOM 791 O O . GLN A 1 101 ? 6.359 15.802 -15.116 1.00 86.50 101 GLN A O 1
ATOM 796 N N . GLY A 1 102 ? 5.462 17.044 -13.476 1.00 83.19 102 GLY A N 1
ATOM 797 C CA . GLY A 1 102 ? 5.079 18.139 -14.367 1.00 83.19 102 GLY A CA 1
ATOM 798 C C . GLY A 1 102 ? 6.175 19.183 -14.614 1.00 83.19 102 GLY A C 1
ATOM 799 O O . GLY A 1 102 ? 5.949 20.100 -15.399 1.00 83.19 102 GLY A O 1
ATOM 800 N N . GLY A 1 103 ? 7.343 19.059 -13.973 1.00 87.00 103 GLY A N 1
ATOM 801 C CA . GLY A 1 103 ? 8.443 20.017 -14.107 1.00 87.00 103 GLY A CA 1
ATOM 802 C C . GLY A 1 103 ? 8.070 21.425 -13.629 1.00 87.00 103 GLY A C 1
ATOM 803 O O . GLY A 1 103 ? 7.199 21.591 -12.777 1.00 87.00 103 GLY A O 1
ATOM 804 N N . ASP A 1 104 ? 8.714 22.438 -14.209 1.00 89.50 104 ASP A N 1
ATOM 805 C CA . ASP A 1 104 ? 8.636 23.839 -13.757 1.00 89.50 104 ASP A CA 1
ATOM 806 C C . ASP A 1 104 ? 7.243 24.479 -13.885 1.00 89.50 104 ASP A C 1
ATOM 808 O O . ASP A 1 104 ? 6.986 25.531 -13.303 1.00 89.50 104 ASP A O 1
ATOM 812 N N . ILE A 1 105 ? 6.329 23.863 -14.642 1.00 90.00 105 ILE A N 1
ATOM 813 C CA . ILE A 1 105 ? 4.974 24.387 -14.873 1.00 90.00 105 ILE A CA 1
ATOM 814 C C . ILE A 1 105 ? 3.920 23.795 -13.929 1.00 90.00 105 ILE A C 1
ATOM 816 O O . ILE A 1 105 ? 2.752 24.176 -14.004 1.00 90.00 105 ILE A O 1
ATOM 820 N N . SER A 1 106 ? 4.296 22.841 -13.074 1.00 89.31 106 SER A N 1
ATOM 821 C CA . SER A 1 106 ? 3.358 22.092 -12.240 1.00 89.31 106 SER A CA 1
ATOM 822 C C . SER A 1 106 ? 3.590 22.336 -10.756 1.00 89.31 106 SER A C 1
ATOM 824 O O . SER A 1 106 ? 4.716 22.305 -10.271 1.00 89.31 106 SER A O 1
ATOM 826 N N . ILE A 1 107 ? 2.494 22.481 -10.007 1.00 87.69 107 ILE A N 1
ATOM 827 C CA . ILE A 1 107 ? 2.513 22.490 -8.535 1.00 87.69 107 ILE A CA 1
ATOM 828 C C . ILE A 1 107 ? 2.856 21.113 -7.942 1.00 87.69 107 ILE A C 1
ATOM 830 O O . ILE A 1 107 ? 3.183 21.004 -6.765 1.00 87.69 107 ILE A O 1
ATOM 834 N N . VAL A 1 108 ? 2.774 20.061 -8.761 1.00 87.06 108 VAL A N 1
ATOM 835 C CA . VAL A 1 108 ? 3.124 18.686 -8.414 1.00 87.06 108 VAL A CA 1
ATOM 836 C C . VAL A 1 108 ? 4.275 18.233 -9.305 1.00 87.06 108 VAL A C 1
ATOM 838 O O . VAL A 1 108 ? 4.133 18.138 -10.529 1.00 87.06 108 VAL A O 1
ATOM 841 N N . ASN A 1 109 ? 5.409 17.926 -8.683 1.00 89.25 109 ASN A N 1
ATOM 842 C CA . ASN A 1 109 ? 6.586 17.402 -9.362 1.00 89.25 109 ASN A CA 1
ATOM 843 C C . ASN A 1 109 ? 7.211 16.274 -8.534 1.00 89.25 109 ASN A C 1
ATOM 845 O O . ASN A 1 109 ? 8.278 16.419 -7.941 1.00 89.25 109 ASN A O 1
ATOM 849 N N . THR A 1 110 ? 6.494 15.159 -8.441 1.00 90.31 110 THR A N 1
ATOM 850 C CA . THR A 1 110 ? 6.871 14.023 -7.596 1.00 90.31 110 THR A CA 1
ATOM 851 C C . THR A 1 110 ? 7.334 12.870 -8.478 1.00 90.31 110 THR A C 1
ATOM 853 O O . THR A 1 110 ? 6.652 12.548 -9.452 1.00 90.31 110 THR A O 1
ATOM 856 N N . PRO A 1 111 ? 8.474 12.232 -8.172 1.00 91.06 111 PRO A N 1
ATOM 857 C CA . PRO A 1 111 ? 8.939 11.094 -8.943 1.00 91.06 111 PRO A CA 1
ATOM 858 C C . PRO A 1 111 ? 8.083 9.846 -8.724 1.00 91.06 111 PRO A C 1
ATOM 860 O O . PRO A 1 111 ? 7.574 9.607 -7.633 1.00 91.06 111 PRO A O 1
ATOM 863 N N . GLY A 1 112 ? 7.992 9.029 -9.769 1.00 93.25 112 GLY A N 1
ATOM 864 C CA . GLY A 1 112 ? 7.609 7.624 -9.693 1.00 93.25 112 GLY A CA 1
ATOM 865 C C . GLY A 1 112 ? 8.650 6.800 -10.445 1.00 93.25 112 GLY A C 1
ATOM 866 O O . GLY A 1 112 ? 9.246 7.302 -11.396 1.00 93.25 112 GLY A O 1
ATOM 867 N N . ASP A 1 113 ? 8.887 5.560 -10.022 1.00 94.94 113 ASP A N 1
ATOM 868 C CA . ASP A 1 113 ? 9.794 4.654 -10.748 1.00 94.94 113 ASP A CA 1
ATOM 869 C C . ASP A 1 113 ? 9.179 4.077 -12.035 1.00 94.94 113 ASP A C 1
ATOM 871 O O . ASP A 1 113 ? 9.880 3.418 -12.798 1.00 94.94 113 ASP A O 1
ATOM 875 N N . TYR A 1 114 ? 7.882 4.309 -12.274 1.00 94.69 114 TYR A N 1
ATOM 876 C CA . TYR A 1 114 ? 7.127 3.786 -13.413 1.00 94.69 114 TYR A CA 1
ATOM 877 C C . TYR A 1 114 ? 7.191 2.259 -13.535 1.00 94.69 114 TYR A C 1
ATOM 879 O O . TYR A 1 114 ? 7.071 1.703 -14.627 1.00 94.69 114 TYR A O 1
ATOM 887 N N . LYS A 1 115 ? 7.330 1.559 -12.406 1.00 96.25 115 LYS A N 1
ATOM 888 C CA . LYS A 1 115 ? 7.303 0.098 -12.335 1.00 96.25 115 LYS A CA 1
ATOM 889 C C . LYS A 1 115 ? 5.968 -0.394 -11.804 1.00 96.25 115 LYS A C 1
ATOM 891 O O . LYS A 1 115 ? 5.328 0.237 -10.966 1.00 96.25 115 LYS A O 1
ATOM 896 N N . ALA A 1 116 ? 5.564 -1.572 -12.260 1.00 97.19 116 ALA A N 1
ATOM 897 C CA . ALA A 1 1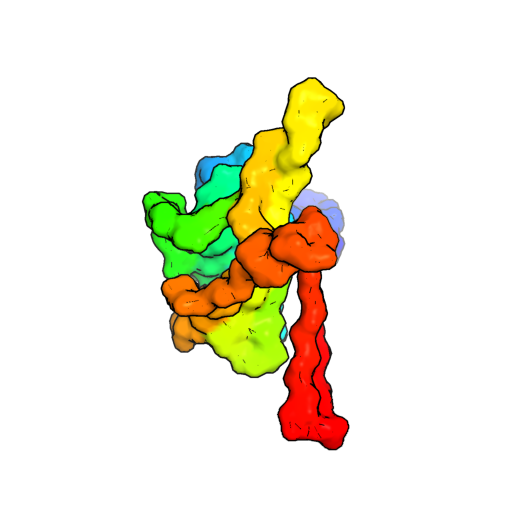16 ? 4.606 -2.389 -11.530 1.00 97.19 116 ALA A CA 1
ATOM 898 C C . ALA A 1 116 ? 5.387 -3.350 -10.632 1.00 97.19 116 ALA A C 1
ATOM 900 O O . ALA A 1 116 ? 6.138 -4.183 -11.131 1.00 97.19 116 ALA A O 1
ATOM 901 N N . HIS A 1 117 ? 5.226 -3.230 -9.322 1.00 98.12 117 HIS A N 1
ATOM 902 C CA . HIS A 1 117 ? 5.812 -4.105 -8.314 1.00 98.12 117 HIS A CA 1
ATOM 903 C C . HIS A 1 117 ? 4.833 -5.231 -8.013 1.00 98.12 117 HIS A C 1
ATOM 905 O O . HIS A 1 117 ? 3.698 -4.973 -7.621 1.00 98.12 117 HIS A O 1
ATOM 911 N N . TRP A 1 118 ? 5.268 -6.472 -8.213 1.00 97.69 118 TRP A N 1
ATOM 912 C CA . TRP A 1 118 ? 4.498 -7.667 -7.884 1.00 97.69 118 TRP A CA 1
ATOM 913 C C . TRP A 1 118 ? 5.095 -8.281 -6.623 1.00 97.69 118 TRP A C 1
ATOM 915 O O . TRP A 1 118 ? 6.068 -9.033 -6.670 1.00 97.69 118 TRP A O 1
ATOM 925 N N . ILE A 1 119 ? 4.561 -7.857 -5.487 1.00 98.50 119 ILE A N 1
ATOM 926 C CA . ILE A 1 119 ? 5.114 -8.097 -4.156 1.00 98.50 119 ILE A CA 1
ATOM 927 C C . ILE A 1 119 ? 4.461 -9.356 -3.590 1.00 98.50 119 ILE A C 1
ATOM 929 O O . ILE A 1 119 ? 3.261 -9.566 -3.767 1.00 98.50 119 ILE A O 1
ATOM 933 N N . ASP A 1 120 ? 5.229 -10.214 -2.927 1.00 98.56 120 ASP A N 1
ATOM 934 C CA . ASP A 1 120 ? 4.666 -11.362 -2.217 1.00 98.56 120 ASP A CA 1
ATOM 935 C C . ASP A 1 120 ? 4.019 -10.922 -0.907 1.00 98.56 120 ASP A C 1
ATOM 937 O O . ASP A 1 120 ? 4.593 -10.131 -0.156 1.00 98.56 120 ASP A O 1
ATOM 941 N N . ILE A 1 121 ? 2.831 -11.465 -0.642 1.00 98.44 121 ILE A N 1
ATOM 942 C CA . ILE A 1 121 ? 2.170 -11.406 0.656 1.00 98.44 121 ILE A CA 1
ATOM 943 C C . ILE A 1 121 ? 2.528 -12.694 1.397 1.00 98.44 121 ILE A C 1
ATOM 945 O O . ILE A 1 121 ? 2.129 -13.793 1.004 1.00 98.44 121 ILE A O 1
ATOM 949 N N . ASN A 1 122 ? 3.302 -12.562 2.470 1.00 98.25 122 ASN A N 1
ATOM 950 C CA . ASN A 1 122 ? 3.647 -13.673 3.346 1.00 98.25 122 ASN A CA 1
ATOM 951 C C . ASN A 1 122 ? 2.419 -14.138 4.142 1.00 98.25 122 ASN A C 1
ATOM 953 O O . ASN A 1 122 ? 1.423 -13.430 4.268 1.00 98.25 122 ASN A O 1
ATOM 957 N N . TYR A 1 123 ? 2.493 -15.332 4.735 1.00 96.12 123 TYR A N 1
ATOM 958 C CA . TYR A 1 123 ? 1.373 -15.909 5.496 1.00 96.12 123 TYR A CA 1
ATOM 959 C C . TYR A 1 123 ? 0.900 -15.032 6.675 1.00 96.12 123 TYR A C 1
ATOM 961 O O . TYR A 1 123 ? -0.270 -15.068 7.062 1.00 96.12 123 TYR A O 1
ATOM 969 N N . ASP A 1 124 ? 1.805 -14.248 7.257 1.00 97.06 124 ASP A N 1
ATOM 970 C CA . ASP A 1 124 ? 1.515 -13.298 8.333 1.00 97.06 124 ASP A CA 1
ATOM 971 C C . ASP A 1 124 ? 1.051 -11.919 7.833 1.00 97.06 124 ASP A C 1
ATOM 973 O O . ASP A 1 124 ? 0.803 -11.040 8.652 1.00 97.06 124 ASP A O 1
ATOM 977 N N . GLY A 1 125 ? 0.923 -11.738 6.515 1.00 97.88 125 GLY A N 1
ATOM 978 C CA . GLY A 1 125 ? 0.535 -10.494 5.855 1.00 97.88 125 GLY A CA 1
ATOM 979 C C . GLY A 1 125 ? 1.693 -9.539 5.566 1.00 97.88 125 GLY A C 1
ATOM 980 O O . GLY A 1 125 ? 1.465 -8.523 4.907 1.00 97.88 125 GLY A O 1
ATOM 981 N N . SER A 1 126 ? 2.915 -9.839 6.027 1.00 98.38 126 SER A N 1
ATOM 982 C CA . SER A 1 126 ? 4.106 -9.043 5.711 1.00 98.38 126 SER A CA 1
ATOM 983 C C . SER A 1 126 ? 4.459 -9.128 4.222 1.00 98.38 126 SER A C 1
ATOM 985 O O . SER A 1 126 ? 3.983 -10.003 3.496 1.00 98.38 126 SER A O 1
ATOM 987 N N . LEU A 1 127 ? 5.280 -8.192 3.750 1.00 98.50 127 LEU A N 1
ATOM 988 C CA . LEU A 1 127 ? 5.574 -8.026 2.329 1.00 98.50 127 LEU A CA 1
ATOM 989 C C . LEU A 1 127 ? 6.986 -8.497 1.979 1.00 98.50 127 LEU A C 1
ATOM 991 O O . LEU A 1 127 ? 7.926 -8.343 2.756 1.00 98.50 127 LEU A O 1
ATOM 995 N N . SER A 1 128 ? 7.158 -9.043 0.778 1.00 98.12 128 SER A N 1
ATOM 996 C CA . SER A 1 128 ? 8.472 -9.393 0.230 1.00 98.12 128 SER A CA 1
ATOM 997 C C . SER A 1 128 ? 8.611 -8.909 -1.211 1.00 98.12 128 SER A C 1
ATOM 999 O O . SER A 1 128 ? 7.949 -9.389 -2.131 1.00 98.12 128 SER A O 1
ATOM 1001 N N . PHE A 1 129 ? 9.478 -7.913 -1.405 1.00 97.81 129 PHE A N 1
ATOM 1002 C CA . PHE A 1 129 ? 9.726 -7.277 -2.698 1.00 97.81 129 PHE A CA 1
ATOM 1003 C C . PHE A 1 129 ? 10.709 -8.114 -3.515 1.00 97.81 129 PHE A C 1
ATOM 1005 O O . PHE A 1 129 ? 11.880 -8.225 -3.154 1.00 97.81 129 PHE A O 1
ATOM 1012 N N . ASN A 1 130 ? 10.252 -8.695 -4.625 1.00 95.25 130 ASN A N 1
ATOM 1013 C CA . ASN A 1 130 ? 11.105 -9.563 -5.443 1.00 95.25 130 ASN A CA 1
ATOM 1014 C C . ASN A 1 130 ? 10.919 -9.431 -6.958 1.00 95.25 130 ASN A C 1
ATOM 1016 O O . ASN A 1 130 ? 11.783 -9.886 -7.709 1.00 95.25 130 ASN A O 1
ATOM 1020 N N . ARG A 1 131 ? 9.819 -8.835 -7.432 1.00 97.44 131 ARG A N 1
ATOM 1021 C CA . ARG A 1 131 ? 9.474 -8.811 -8.857 1.00 97.44 131 ARG A CA 1
ATOM 1022 C C . ARG A 1 131 ? 8.937 -7.455 -9.272 1.00 97.44 131 ARG A C 1
ATOM 1024 O O . ARG A 1 131 ? 8.114 -6.857 -8.584 1.00 97.44 131 ARG A O 1
ATOM 1031 N N . THR A 1 132 ? 9.388 -6.996 -10.434 1.00 97.31 132 THR A N 1
ATOM 1032 C CA . THR A 1 132 ? 8.906 -5.760 -11.049 1.00 97.31 132 THR A CA 1
ATOM 1033 C C . THR A 1 132 ? 8.749 -5.927 -12.554 1.00 97.31 132 THR A C 1
ATOM 1035 O O . THR A 1 132 ? 9.446 -6.730 -13.175 1.00 97.31 132 THR A O 1
ATOM 1038 N N . VAL A 1 133 ? 7.842 -5.151 -13.140 1.00 95.81 133 VAL A N 1
ATOM 1039 C CA . VAL A 1 133 ? 7.772 -4.895 -14.579 1.00 95.81 133 VAL A CA 1
ATOM 1040 C C . VAL A 1 133 ? 8.145 -3.437 -14.792 1.00 95.81 133 VAL A C 1
ATOM 1042 O O . VAL A 1 133 ? 7.475 -2.541 -14.280 1.00 95.81 133 VAL A O 1
ATOM 1045 N N . ASP A 1 134 ? 9.221 -3.206 -15.533 1.00 94.38 134 ASP A N 1
ATOM 1046 C CA . ASP A 1 134 ? 9.770 -1.877 -15.788 1.00 94.38 134 ASP A CA 1
ATOM 1047 C C . ASP A 1 134 ? 9.158 -1.288 -17.066 1.00 94.38 134 ASP A C 1
ATOM 1049 O O . ASP A 1 134 ? 9.618 -1.555 -18.179 1.00 94.38 134 ASP A O 1
ATOM 1053 N N . PHE A 1 135 ? 8.071 -0.522 -16.914 1.00 93.44 135 PHE A N 1
ATOM 1054 C CA . PHE A 1 135 ? 7.342 0.022 -18.062 1.00 93.44 135 PHE A CA 1
ATOM 1055 C C . PHE A 1 135 ? 8.176 1.047 -18.830 1.00 93.44 135 PHE A C 1
ATOM 1057 O O . PHE A 1 135 ? 8.064 1.128 -20.054 1.00 93.44 135 PHE A O 1
ATOM 1064 N N . GLU A 1 136 ? 9.020 1.816 -18.146 1.00 88.88 136 GLU A N 1
ATOM 1065 C CA . GLU A 1 136 ? 9.871 2.792 -18.812 1.00 88.88 136 GLU A CA 1
ATOM 1066 C C . GLU A 1 136 ? 10.835 2.086 -19.773 1.00 88.88 136 GLU A C 1
ATOM 1068 O O . GLU A 1 136 ? 10.828 2.370 -20.971 1.00 88.88 136 GLU A O 1
ATOM 1073 N 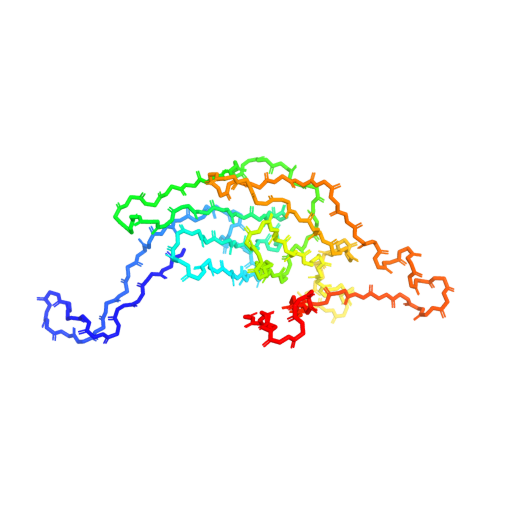N . SER A 1 137 ? 11.597 1.099 -19.305 1.00 89.56 137 SER A N 1
ATOM 1074 C CA . SER A 1 137 ? 12.548 0.373 -20.154 1.00 89.56 137 SER A CA 1
ATOM 1075 C C . SER A 1 137 ? 11.875 -0.371 -21.318 1.00 89.56 137 SER A C 1
ATOM 1077 O O . SER A 1 137 ? 12.406 -0.383 -22.432 1.00 89.56 137 SER A O 1
ATOM 1079 N N . ILE A 1 138 ? 10.692 -0.954 -21.084 1.00 91.62 138 ILE A N 1
ATOM 1080 C CA . ILE A 1 138 ? 9.965 -1.760 -22.072 1.00 91.62 138 ILE A CA 1
ATOM 1081 C C . ILE A 1 138 ? 9.330 -0.878 -23.154 1.00 91.62 138 ILE A C 1
ATOM 1083 O O . ILE A 1 138 ? 9.373 -1.229 -24.333 1.00 91.62 138 ILE A O 1
ATOM 1087 N N . PHE A 1 139 ? 8.737 0.261 -22.784 1.00 90.69 139 PHE A N 1
ATOM 1088 C CA . PHE A 1 139 ? 7.892 1.045 -23.693 1.00 90.69 139 PHE A CA 1
ATOM 1089 C C . PHE A 1 139 ? 8.533 2.347 -24.192 1.00 90.69 139 PHE A C 1
ATOM 1091 O O . PHE A 1 139 ? 8.016 2.953 -25.132 1.00 90.69 139 PHE A O 1
ATOM 1098 N N . THR A 1 140 ? 9.665 2.786 -23.633 1.00 86.94 140 THR A N 1
ATOM 1099 C CA . THR A 1 140 ? 10.331 4.026 -24.086 1.00 86.94 140 THR A CA 1
ATOM 1100 C C . THR A 1 140 ? 10.918 3.896 -25.483 1.00 86.94 140 THR A C 1
ATOM 1102 O O . THR A 1 140 ? 10.814 4.836 -26.265 1.00 86.94 140 THR A O 1
ATOM 1105 N N . ARG A 1 141 ? 11.480 2.728 -25.824 1.00 82.19 141 ARG A N 1
ATOM 1106 C CA . ARG A 1 141 ? 12.165 2.510 -27.109 1.00 82.19 141 ARG A CA 1
ATOM 1107 C C . ARG A 1 141 ? 11.276 2.791 -28.320 1.00 82.19 141 ARG A C 1
ATOM 1109 O O . ARG A 1 141 ? 11.704 3.504 -29.219 1.00 82.19 141 ARG A O 1
ATOM 1116 N N . ASP A 1 142 ? 10.043 2.286 -28.293 1.00 86.81 142 ASP A N 1
ATOM 1117 C CA . ASP A 1 142 ? 9.176 2.272 -29.478 1.00 86.81 142 ASP A CA 1
ATOM 1118 C C . ASP A 1 142 ? 7.847 3.021 -29.288 1.00 86.81 142 ASP A C 1
ATOM 1120 O O . ASP A 1 142 ? 7.115 3.220 -30.256 1.00 86.81 142 ASP A O 1
ATOM 1124 N N . ARG A 1 143 ? 7.479 3.404 -28.053 1.00 83.56 143 ARG A N 1
ATOM 1125 C CA . ARG A 1 143 ? 6.133 3.933 -27.739 1.00 83.56 143 ARG A CA 1
ATOM 1126 C C . ARG A 1 143 ? 6.120 5.234 -26.936 1.00 83.56 143 ARG A C 1
ATOM 1128 O O . ARG A 1 143 ? 5.053 5.658 -26.504 1.00 83.56 143 ARG A O 1
ATOM 1135 N N . GLY A 1 144 ? 7.275 5.876 -26.745 1.00 79.75 144 GLY A N 1
ATOM 1136 C CA . GLY A 1 144 ? 7.372 7.144 -26.009 1.00 79.75 144 GLY A CA 1
ATOM 1137 C C . GLY A 1 144 ? 7.217 7.008 -24.489 1.00 79.75 144 GLY A C 1
ATOM 1138 O O . GLY A 1 144 ? 7.023 8.010 -23.805 1.00 79.75 144 GLY A O 1
ATOM 1139 N N . GLY A 1 145 ? 7.321 5.782 -23.968 1.00 83.31 145 GLY A N 1
ATOM 1140 C CA . GLY A 1 145 ? 7.230 5.466 -22.545 1.00 83.31 145 GLY A CA 1
ATOM 1141 C C . GLY A 1 145 ? 5.823 5.055 -22.114 1.00 83.31 145 GLY A C 1
ATOM 1142 O O . GLY A 1 145 ? 4.838 5.260 -22.821 1.00 83.31 145 GLY A O 1
ATOM 1143 N N . ALA A 1 146 ? 5.723 4.448 -20.935 1.00 88.81 146 ALA A N 1
ATOM 1144 C CA . ALA A 1 146 ? 4.447 4.121 -20.313 1.00 88.81 146 ALA A CA 1
ATOM 1145 C C . ALA A 1 146 ? 4.535 4.326 -18.800 1.00 88.81 146 ALA A C 1
ATOM 1147 O O . ALA A 1 146 ? 5.572 4.087 -18.188 1.00 88.81 146 ALA A O 1
ATOM 1148 N N . ARG A 1 147 ? 3.436 4.797 -18.207 1.00 91.31 147 ARG A N 1
ATOM 1149 C CA . ARG A 1 147 ? 3.355 5.172 -16.793 1.00 91.31 147 ARG A CA 1
ATOM 1150 C C . ARG A 1 147 ? 2.168 4.435 -16.157 1.00 91.31 147 ARG A C 1
ATOM 1152 O O . ARG A 1 147 ? 1.028 4.834 -16.405 1.00 91.31 147 ARG A O 1
ATOM 1159 N N . PRO A 1 148 ? 2.390 3.339 -15.411 1.00 92.31 148 PRO A N 1
ATOM 1160 C CA . PRO A 1 148 ? 1.304 2.489 -14.928 1.00 92.31 148 PRO A CA 1
ATOM 1161 C C . PRO A 1 148 ? 0.542 3.158 -13.773 1.00 92.31 148 PRO A C 1
ATOM 1163 O O . PRO A 1 148 ? 1.020 3.198 -12.646 1.00 92.31 148 PRO A O 1
ATOM 1166 N N . HIS A 1 149 ? -0.656 3.687 -14.031 1.00 93.19 149 HIS A N 1
ATOM 1167 C CA . HIS A 1 149 ? -1.434 4.390 -13.001 1.00 93.19 149 HIS A CA 1
ATOM 1168 C C . HIS A 1 149 ? -2.237 3.444 -12.099 1.00 93.19 149 HIS A C 1
ATOM 1170 O O . HIS A 1 149 ? -2.258 3.633 -10.889 1.00 93.19 149 HIS A O 1
ATOM 1176 N N . SER A 1 150 ? -2.958 2.482 -12.674 1.00 94.00 150 SER A N 1
ATOM 1177 C CA . SER A 1 150 ? -3.809 1.531 -11.947 1.00 94.00 150 SER A CA 1
ATOM 1178 C C . SER A 1 150 ? -3.950 0.229 -12.732 1.00 94.00 150 SER A C 1
ATOM 1180 O O . SER A 1 150 ? -3.443 0.107 -13.850 1.00 94.00 150 SER A O 1
ATOM 1182 N N . SER A 1 151 ? -4.606 -0.761 -12.132 1.00 92.88 151 SER A N 1
ATOM 1183 C CA . SER A 1 151 ? -4.793 -2.083 -12.727 1.00 92.88 151 SER A CA 1
ATOM 1184 C C . SER A 1 151 ? -6.047 -2.758 -12.183 1.00 92.88 151 SER A C 1
ATOM 1186 O O . SER A 1 151 ? -6.551 -2.386 -11.128 1.00 92.88 151 SER A O 1
ATOM 1188 N N . VAL A 1 152 ? -6.519 -3.773 -12.899 1.00 92.00 152 VAL A N 1
ATOM 1189 C CA . VAL A 1 152 ? -7.522 -4.728 -12.423 1.00 92.00 152 VAL A CA 1
ATOM 1190 C C . VAL A 1 152 ? -6.955 -6.119 -12.674 1.00 92.00 152 VAL A C 1
ATOM 1192 O O . VAL A 1 152 ? -6.337 -6.346 -13.717 1.00 92.00 152 VAL A O 1
ATOM 1195 N N . ILE A 1 153 ? -7.127 -7.031 -11.720 1.00 92.25 153 ILE A N 1
ATOM 1196 C CA . ILE A 1 153 ? -6.565 -8.381 -11.785 1.00 92.25 153 ILE A CA 1
ATOM 1197 C C . ILE A 1 153 ? -7.717 -9.381 -11.857 1.00 92.25 153 ILE A C 1
ATOM 1199 O O . ILE A 1 153 ? -8.582 -9.405 -10.985 1.00 92.25 153 ILE A O 1
ATOM 1203 N N . TYR A 1 154 ? -7.695 -10.216 -12.892 1.00 90.62 154 TYR A N 1
ATOM 1204 C CA . TYR A 1 154 ? -8.634 -11.314 -13.092 1.00 90.62 154 TYR A CA 1
ATOM 1205 C C . TYR A 1 154 ? -7.865 -12.633 -13.023 1.00 90.62 154 TYR A C 1
ATOM 1207 O O . TYR A 1 154 ? -6.860 -12.792 -13.716 1.00 90.62 154 TYR A O 1
ATOM 1215 N N . ASP A 1 155 ? -8.338 -13.581 -12.219 1.00 89.56 155 ASP A N 1
ATOM 1216 C CA . ASP A 1 155 ? -7.897 -14.975 -12.288 1.00 89.56 155 ASP A CA 1
ATOM 1217 C C . ASP A 1 155 ? -8.894 -15.743 -13.158 1.00 89.56 155 ASP A C 1
ATOM 1219 O O . ASP A 1 155 ? -10.031 -15.996 -12.760 1.00 89.56 155 ASP A O 1
ATOM 1223 N N . LEU A 1 156 ? -8.457 -16.059 -14.376 1.00 91.38 156 LEU A N 1
ATOM 1224 C CA . LEU A 1 156 ? -9.230 -16.786 -15.385 1.00 91.38 156 LEU A CA 1
ATOM 1225 C C . LEU A 1 156 ? -8.703 -18.217 -15.580 1.00 91.38 156 LEU A C 1
ATOM 1227 O O . LEU A 1 156 ? -8.962 -18.833 -16.612 1.00 91.38 156 LEU A O 1
ATOM 1231 N N . THR A 1 157 ? -7.921 -18.732 -14.624 1.00 90.94 157 THR A N 1
ATOM 1232 C CA . THR A 1 157 ? -7.315 -20.070 -14.715 1.00 90.94 157 THR A CA 1
ATOM 1233 C C . THR A 1 157 ? -8.376 -21.172 -14.743 1.00 90.94 157 THR A C 1
ATOM 1235 O O . THR A 1 157 ? -8.189 -22.178 -15.424 1.00 90.94 157 THR A O 1
ATOM 1238 N N . ASP A 1 158 ? -9.491 -20.965 -14.033 1.00 91.50 158 ASP A N 1
ATOM 1239 C CA . ASP A 1 158 ? -10.720 -21.753 -14.153 1.00 91.50 158 ASP A CA 1
ATOM 1240 C C . ASP A 1 158 ? -11.789 -20.913 -14.879 1.00 91.50 158 ASP A C 1
ATOM 1242 O O . ASP A 1 158 ? -12.408 -20.047 -14.256 1.00 91.50 158 ASP A O 1
ATOM 1246 N N . PRO A 1 159 ? -12.006 -21.127 -16.191 1.00 89.50 159 PRO A N 1
ATOM 1247 C CA . PRO A 1 159 ? -12.971 -20.354 -16.971 1.00 89.50 159 PRO A CA 1
ATOM 1248 C C . PRO A 1 159 ? -14.420 -20.486 -16.491 1.00 89.50 159 PRO A C 1
ATOM 1250 O O . PRO A 1 159 ? -15.216 -19.585 -16.747 1.00 89.50 159 PRO A O 1
ATOM 1253 N N . GLU A 1 160 ? -14.763 -21.577 -15.799 1.00 95.00 160 GLU A N 1
ATOM 1254 C CA . GLU A 1 160 ? -16.107 -21.792 -15.250 1.00 95.00 160 GLU A CA 1
ATOM 1255 C C . GLU A 1 160 ? -16.299 -21.051 -13.917 1.00 95.00 160 GLU A C 1
ATOM 1257 O O . GLU A 1 160 ? -17.425 -20.736 -13.538 1.00 95.00 160 GLU A O 1
ATOM 1262 N N . ASN A 1 161 ? -15.202 -20.731 -13.218 1.00 89.88 161 ASN A N 1
ATOM 1263 C CA . ASN A 1 161 ? -15.207 -20.030 -11.932 1.00 89.88 161 ASN A CA 1
ATOM 1264 C C . ASN A 1 161 ? -14.173 -18.887 -11.907 1.00 89.88 161 ASN A C 1
ATOM 1266 O O . ASN A 1 161 ? -13.235 -18.916 -11.098 1.00 89.88 161 ASN A O 1
ATOM 1270 N N . PRO A 1 162 ? -14.317 -17.865 -12.771 1.00 88.50 162 PRO A N 1
ATOM 1271 C CA . PRO A 1 162 ? -13.382 -16.751 -12.805 1.00 88.50 162 PRO A CA 1
ATOM 1272 C C . PRO A 1 162 ? -13.424 -15.981 -11.483 1.00 88.50 162 PRO A C 1
ATOM 1274 O O . PRO A 1 162 ? -14.498 -15.723 -10.936 1.00 88.50 162 PRO A O 1
ATOM 1277 N N . LYS A 1 163 ? -12.261 -15.558 -10.982 1.00 86.00 163 LYS A N 1
ATOM 1278 C CA . LYS A 1 163 ? -12.182 -14.714 -9.783 1.00 86.00 163 LYS A CA 1
ATOM 1279 C C . LYS A 1 163 ? -11.829 -13.291 -10.176 1.00 86.00 163 LYS A C 1
ATOM 1281 O O . LYS A 1 163 ? -10.800 -13.037 -10.804 1.00 86.00 163 LYS A O 1
ATOM 1286 N N . TYR A 1 164 ? -12.691 -12.370 -9.781 1.00 80.81 164 TYR A N 1
ATOM 1287 C CA . TYR A 1 164 ? -12.565 -10.943 -10.024 1.00 80.81 164 TYR A CA 1
ATOM 1288 C C . TYR A 1 164 ? -13.024 -10.198 -8.774 1.00 80.81 164 TYR A C 1
ATOM 1290 O O . TYR A 1 164 ? -14.115 -10.460 -8.272 1.00 80.81 164 TYR A O 1
ATOM 1298 N N . TYR A 1 165 ? -12.181 -9.301 -8.265 1.00 65.88 165 TYR A N 1
ATOM 1299 C CA . TYR A 1 165 ? -12.440 -8.489 -7.073 1.00 65.88 165 TYR A CA 1
ATOM 1300 C C . TYR A 1 165 ? -11.768 -7.131 -7.223 1.00 65.88 165 TYR A C 1
ATOM 1302 O O . TYR A 1 165 ? -10.700 -7.051 -7.867 1.00 65.88 165 TYR A O 1
#

Foldseek 3Di:
DKDKDQADADPVRDGIDIDDQDDLDDLQVPAPDKDWDADPVRQKIWIDRQSLQDIWIWGCVDSVDIDTQDDSPDNDPWHRWADWDQALVRFWIWTFFADDCPPPVDPDHGDGQLKTWTWTQDPNRHIHTDDIDRQQVVQCVPNVTDRDNYDWHWQCVPVVDIGGD

Sequence (165 aa):
VWIIYPFRKDANGNQGVAELLYSLGPKAVDSLAIYSDISDDGRFAYFTITLGNHVAALDISDLTNVKRLDDPKETQPIIGPHYVKISPDKKNLLVTGYFVQGGDISIVNTPGDYKAHWIDINYDGSLSFNRTVDFESIFTRDRGGARPHSSVIYDLTDPENPKYY

Radius of gyration: 17.92 Å; chains: 1; bounding box: 40×46×54 Å